Protein AF-A0A7S1H6A6-F1 (afdb_monomer_lite)

Organism: NCBI:txid33649

Radius of gyration: 20.04 Å; chains: 1; bounding box: 52×29×42 Å

Sequence (132 aa):
GKYVEGVMLVLNRKPYQIGDRISLQDVPSDAKTSGSPTWFVEDVDLFTTTVRFAGTNEVATVANSALVACRIINANRSPNAIIRIILRFGVSVTKEKIDEFYINLQQYVKEKPREFLHLIELSPIAIEIQQG

Structure (mmCIF, N/CA/C/O backbone):
data_AF-A0A7S1H6A6-F1
#
_entry.id   AF-A0A7S1H6A6-F1
#
loop_
_atom_site.group_PDB
_atom_site.id
_atom_site.type_symbol
_atom_site.label_atom_id
_atom_site.label_alt_id
_atom_site.label_comp_id
_atom_site.label_asym_id
_atom_site.label_entity_id
_atom_site.label_seq_id
_atom_site.pdbx_PDB_ins_code
_atom_site.Cartn_x
_atom_site.Cartn_y
_atom_site.Cartn_z
_atom_site.occupancy
_atom_site.B_iso_or_equiv
_atom_site.auth_seq_id
_atom_site.auth_comp_id
_atom_site.auth_asym_id
_atom_site.auth_atom_id
_atom_site.pdbx_PDB_model_num
ATOM 1 N N . GLY A 1 1 ? 18.830 13.489 -15.213 1.00 75.25 1 GLY A N 1
ATOM 2 C CA . GLY A 1 1 ? 18.074 12.957 -16.363 1.00 75.25 1 GLY A CA 1
ATOM 3 C C . GLY A 1 1 ? 17.224 11.816 -15.858 1.00 75.25 1 GLY A C 1
ATOM 4 O O . GLY A 1 1 ? 17.777 10.941 -15.201 1.00 75.25 1 GLY A O 1
ATOM 5 N N . LYS A 1 2 ? 15.910 11.828 -16.129 1.00 83.12 2 LYS A N 1
ATOM 6 C CA . LYS A 1 2 ? 14.915 10.996 -15.415 1.00 83.12 2 LYS A CA 1
ATOM 7 C C . LYS A 1 2 ? 15.216 9.491 -15.399 1.00 83.12 2 LYS A C 1
ATOM 9 O O . LYS A 1 2 ? 14.846 8.805 -14.455 1.00 83.12 2 LYS A O 1
ATOM 14 N N . TYR A 1 3 ? 15.916 8.983 -16.413 1.00 87.19 3 TYR A N 1
ATOM 15 C CA . TYR A 1 3 ? 16.390 7.598 -16.448 1.00 87.19 3 TYR A CA 1
ATOM 16 C C . TYR A 1 3 ? 17.365 7.271 -15.304 1.00 87.19 3 TYR A C 1
ATOM 18 O O . TYR A 1 3 ? 17.098 6.379 -14.505 1.00 87.19 3 TYR A O 1
ATOM 26 N N . VAL A 1 4 ? 18.462 8.028 -15.183 1.00 90.56 4 VAL A N 1
ATOM 27 C CA . VAL A 1 4 ? 19.484 7.814 -14.141 1.00 90.56 4 VAL A CA 1
ATOM 28 C C . VAL A 1 4 ? 18.883 7.995 -12.748 1.00 90.56 4 VAL A C 1
ATOM 30 O O . VAL A 1 4 ? 19.198 7.244 -11.832 1.00 90.56 4 VAL A O 1
ATOM 33 N N . GLU A 1 5 ? 17.978 8.962 -12.594 1.00 91.12 5 GLU A N 1
ATOM 34 C CA . GLU A 1 5 ? 17.248 9.180 -11.342 1.00 91.12 5 GLU A CA 1
ATOM 35 C C . GLU A 1 5 ? 16.364 7.983 -10.976 1.00 91.12 5 GLU A C 1
ATOM 37 O O . GLU A 1 5 ? 16.362 7.579 -9.816 1.00 91.12 5 GLU A O 1
ATOM 42 N N . GLY A 1 6 ? 15.673 7.383 -11.951 1.00 90.38 6 GLY A N 1
ATOM 43 C CA . GLY A 1 6 ? 14.869 6.175 -11.753 1.00 90.38 6 GLY A CA 1
ATOM 44 C C . GLY A 1 6 ? 15.715 4.979 -11.328 1.00 90.38 6 GLY A C 1
ATOM 45 O O . GLY A 1 6 ? 15.397 4.318 -10.341 1.00 90.38 6 GLY A O 1
ATOM 46 N N . VAL A 1 7 ? 16.845 4.755 -12.004 1.00 90.44 7 VAL A N 1
ATOM 47 C CA . VAL A 1 7 ? 17.813 3.710 -11.635 1.00 90.44 7 VAL A CA 1
ATOM 48 C C . VAL A 1 7 ? 18.326 3.921 -10.208 1.00 90.44 7 VAL A C 1
ATOM 50 O O . VAL A 1 7 ? 18.309 3.000 -9.395 1.00 90.44 7 VAL A O 1
ATOM 53 N N . MET A 1 8 ? 18.749 5.142 -9.871 1.00 92.50 8 MET A N 1
ATOM 54 C CA . MET A 1 8 ? 19.261 5.461 -8.534 1.00 92.50 8 MET A CA 1
ATOM 55 C C . MET A 1 8 ? 18.172 5.360 -7.459 1.00 92.50 8 MET A C 1
ATOM 57 O O . MET A 1 8 ? 18.448 4.940 -6.336 1.00 92.50 8 MET A O 1
ATOM 61 N N . LEU A 1 9 ? 16.927 5.711 -7.777 1.00 92.00 9 LEU A N 1
ATOM 62 C CA . LEU A 1 9 ? 15.803 5.538 -6.864 1.00 92.00 9 LEU A CA 1
ATOM 63 C C . LEU A 1 9 ? 15.570 4.054 -6.562 1.00 92.00 9 LEU A C 1
ATOM 65 O O . LEU A 1 9 ? 15.535 3.669 -5.397 1.00 92.00 9 LEU A O 1
ATOM 69 N N . VAL A 1 10 ? 15.435 3.221 -7.590 1.00 92.94 10 VAL A N 1
ATOM 70 C CA . VAL A 1 10 ? 15.020 1.826 -7.412 1.00 92.94 10 VAL A CA 1
ATOM 71 C C . VAL A 1 10 ? 16.178 0.944 -6.944 1.00 92.94 10 VAL A C 1
ATOM 73 O O . VAL A 1 10 ? 16.032 0.228 -5.956 1.00 92.94 10 VAL A O 1
ATOM 76 N N . LEU A 1 11 ? 17.351 1.031 -7.577 1.00 89.94 11 LEU A N 1
ATOM 77 C CA . LEU A 1 11 ? 18.466 0.119 -7.297 1.00 89.94 11 LEU A CA 1
ATOM 78 C C . LEU A 1 11 ? 19.379 0.573 -6.156 1.00 89.94 11 LEU A C 1
ATOM 80 O O . LEU A 1 11 ? 19.965 -0.282 -5.493 1.00 89.94 11 LEU A O 1
ATOM 84 N N . ASN A 1 12 ? 19.509 1.881 -5.908 1.00 90.62 12 ASN A N 1
ATOM 85 C CA . ASN A 1 12 ? 20.349 2.394 -4.819 1.00 90.62 12 ASN A CA 1
ATOM 86 C C . ASN A 1 12 ? 19.517 2.730 -3.571 1.00 90.62 12 ASN A C 1
ATOM 88 O O . ASN A 1 12 ? 19.764 2.168 -2.507 1.00 90.62 12 ASN A O 1
ATOM 92 N N . ARG A 1 13 ? 18.485 3.582 -3.688 1.00 92.06 13 ARG A N 1
ATOM 93 C CA . ARG A 1 13 ? 17.643 3.940 -2.525 1.00 92.06 13 ARG A CA 1
ATOM 94 C C . ARG A 1 13 ? 16.714 2.808 -2.075 1.00 92.06 13 ARG A C 1
ATOM 96 O O . ARG A 1 13 ? 16.324 2.801 -0.912 1.00 92.06 13 ARG A O 1
ATOM 103 N N . LYS A 1 14 ? 16.368 1.873 -2.970 1.00 92.44 14 LYS A N 1
ATOM 104 C CA . LYS A 1 14 ? 15.585 0.653 -2.684 1.00 92.44 14 LYS A CA 1
ATOM 105 C C . LYS A 1 14 ? 14.358 0.899 -1.782 1.00 92.44 14 LYS A C 1
ATOM 107 O O . LYS A 1 14 ? 14.249 0.294 -0.705 1.00 92.44 14 LYS A O 1
ATOM 112 N N . PRO A 1 15 ? 13.416 1.773 -2.198 1.00 93.62 15 PRO A N 1
ATOM 113 C CA . PRO A 1 15 ? 12.208 2.075 -1.421 1.00 93.62 15 PRO A CA 1
ATOM 114 C C . PRO A 1 15 ? 11.302 0.845 -1.215 1.00 93.62 15 PRO A C 1
ATOM 116 O O . PRO A 1 15 ? 10.493 0.811 -0.286 1.00 93.62 15 PRO A O 1
ATOM 119 N N . TYR A 1 16 ? 11.462 -0.182 -2.049 1.00 95.50 16 TYR A N 1
ATOM 120 C CA . TYR A 1 16 ? 10.812 -1.485 -1.947 1.00 95.50 16 TYR A CA 1
ATOM 121 C C . TYR A 1 16 ? 11.733 -2.600 -2.449 1.00 95.50 16 TYR A C 1
ATOM 123 O O . TYR A 1 16 ? 12.798 -2.343 -3.016 1.00 95.50 16 TYR A O 1
ATOM 131 N N . GLN A 1 17 ? 11.308 -3.839 -2.232 1.00 95.31 17 GLN A N 1
ATOM 132 C CA . GLN A 1 17 ? 11.890 -5.065 -2.769 1.00 95.31 17 GLN A CA 1
ATOM 133 C C . GLN A 1 17 ? 10.811 -5.947 -3.402 1.00 95.31 17 GLN A C 1
ATOM 135 O O . GLN A 1 17 ? 9.619 -5.735 -3.184 1.00 95.31 17 GLN A O 1
ATOM 140 N N . ILE A 1 18 ? 11.241 -6.952 -4.167 1.00 96.19 18 ILE A N 1
ATOM 141 C CA . ILE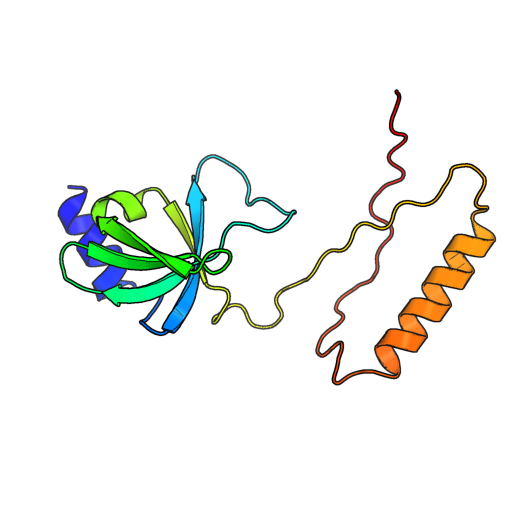 A 1 18 ? 10.358 -8.016 -4.654 1.00 96.19 18 ILE A CA 1
ATOM 142 C C . ILE A 1 18 ? 9.614 -8.634 -3.462 1.00 96.19 18 ILE A C 1
ATOM 144 O O . ILE A 1 18 ? 10.217 -8.937 -2.433 1.00 96.19 18 ILE A O 1
ATOM 148 N N . GLY A 1 19 ? 8.299 -8.787 -3.607 1.00 94.50 19 GLY A N 1
ATOM 149 C CA . GLY A 1 19 ? 7.385 -9.256 -2.568 1.00 94.50 19 GLY A CA 1
ATOM 150 C C . GLY A 1 19 ? 6.755 -8.148 -1.721 1.00 94.50 19 GLY A C 1
ATOM 151 O O . GLY A 1 19 ? 5.739 -8.399 -1.073 1.00 94.50 19 GLY A O 1
ATOM 152 N N . ASP A 1 20 ? 7.283 -6.919 -1.742 1.00 95.12 20 ASP A N 1
ATOM 153 C CA . ASP A 1 20 ? 6.679 -5.820 -0.988 1.00 95.12 20 ASP A CA 1
ATOM 154 C C . ASP A 1 20 ? 5.328 -5.408 -1.586 1.00 95.12 20 ASP A C 1
ATOM 156 O O . ASP A 1 20 ? 5.139 -5.335 -2.804 1.00 95.12 20 ASP A O 1
ATOM 160 N N . ARG A 1 21 ? 4.390 -5.059 -0.699 1.00 92.62 21 ARG A N 1
ATOM 161 C CA . ARG A 1 21 ? 3.130 -4.410 -1.064 1.00 92.62 21 ARG A CA 1
ATOM 162 C C . ARG A 1 21 ? 3.296 -2.895 -0.988 1.00 92.62 21 ARG A C 1
ATOM 164 O O . ARG A 1 21 ? 3.517 -2.345 0.093 1.00 92.62 21 ARG A O 1
ATOM 171 N N . ILE A 1 22 ? 3.153 -2.219 -2.121 1.00 93.31 22 ILE A N 1
ATOM 172 C CA . ILE A 1 22 ? 3.364 -0.776 -2.258 1.00 93.31 22 ILE A CA 1
ATOM 173 C C . ILE A 1 22 ? 2.124 -0.058 -2.782 1.00 93.31 22 ILE A C 1
ATOM 175 O O . ILE A 1 22 ? 1.271 -0.648 -3.434 1.00 93.31 22 ILE A O 1
ATOM 179 N N . SER A 1 23 ? 2.027 1.240 -2.528 1.00 91.31 23 SER A N 1
ATOM 180 C CA . SER A 1 23 ? 1.098 2.141 -3.206 1.00 91.31 23 SER A CA 1
ATOM 181 C C . SER A 1 23 ? 1.882 3.269 -3.868 1.00 91.31 23 SER A C 1
ATOM 183 O O . SER A 1 23 ? 2.830 3.798 -3.285 1.00 91.31 23 SER A O 1
ATOM 185 N N . LEU A 1 24 ? 1.494 3.607 -5.095 1.00 89.75 24 LEU A N 1
ATOM 186 C CA . LEU A 1 24 ? 2.090 4.675 -5.889 1.00 89.75 24 LEU A CA 1
ATOM 187 C C . LEU A 1 24 ? 1.086 5.824 -5.955 1.00 89.75 24 LEU A C 1
ATOM 189 O O . LEU A 1 24 ? -0.065 5.610 -6.335 1.00 89.75 24 LEU A O 1
ATOM 193 N N . GLN A 1 25 ? 1.506 7.021 -5.556 1.00 86.38 25 GLN A N 1
ATOM 194 C CA . GLN A 1 25 ? 0.657 8.213 -5.560 1.00 86.38 25 GLN A CA 1
ATOM 195 C C . GLN A 1 25 ? 1.396 9.396 -6.171 1.00 86.38 25 GLN A C 1
ATOM 197 O O . GLN A 1 25 ? 2.618 9.489 -6.068 1.00 86.38 25 GLN A O 1
ATOM 202 N N . ASP A 1 26 ? 0.659 10.325 -6.764 1.00 81.50 26 ASP A N 1
ATOM 203 C CA . ASP A 1 26 ? 1.238 11.569 -7.254 1.00 81.50 26 ASP A CA 1
ATOM 204 C C . ASP A 1 26 ? 1.643 12.469 -6.078 1.00 81.50 26 ASP A C 1
ATOM 206 O O . ASP A 1 26 ? 0.891 12.672 -5.125 1.00 81.50 26 ASP A O 1
ATOM 210 N N . VAL A 1 27 ? 2.862 13.014 -6.140 1.00 74.75 27 VAL A N 1
ATOM 211 C CA . VAL A 1 27 ? 3.440 13.873 -5.092 1.00 74.75 27 VAL A CA 1
ATOM 212 C C . VAL A 1 27 ? 2.656 15.166 -4.796 1.00 74.75 27 VAL A C 1
ATOM 214 O O . VAL A 1 27 ? 2.603 15.506 -3.611 1.00 74.75 27 VAL A O 1
ATOM 217 N N . PRO A 1 28 ? 2.072 15.902 -5.772 1.00 70.06 28 PRO A N 1
ATOM 218 C CA . PRO A 1 28 ? 1.439 17.197 -5.496 1.00 70.06 28 PRO A CA 1
ATOM 219 C C . PRO A 1 28 ? 0.122 17.110 -4.715 1.00 70.06 28 PRO A C 1
ATOM 221 O O . PRO A 1 28 ? -0.370 18.140 -4.266 1.00 70.06 28 PRO A O 1
ATOM 224 N N . SER A 1 29 ? -0.450 15.917 -4.538 1.00 66.12 29 SER A N 1
ATOM 225 C CA . SER A 1 29 ? -1.623 15.708 -3.687 1.00 66.12 29 SER A CA 1
ATOM 226 C C . SER A 1 29 ? -1.238 15.077 -2.351 1.00 66.12 29 SER A C 1
ATOM 228 O O . SER A 1 29 ? -0.324 14.250 -2.272 1.00 66.12 29 SER A O 1
ATOM 230 N N . ASP A 1 30 ? -1.967 15.428 -1.294 1.00 67.81 30 ASP A N 1
ATOM 231 C CA . ASP A 1 30 ? -1.891 14.696 -0.033 1.00 67.81 30 ASP A CA 1
ATOM 232 C C . ASP A 1 30 ? -2.246 13.223 -0.229 1.00 67.81 30 ASP A C 1
ATOM 234 O O . ASP A 1 30 ? -2.991 12.850 -1.141 1.00 67.81 30 ASP A O 1
ATOM 238 N N . ALA A 1 31 ? -1.686 12.368 0.632 1.00 63.31 31 ALA A N 1
ATOM 239 C CA . ALA A 1 31 ? -1.939 10.945 0.513 1.00 63.31 31 ALA A CA 1
ATOM 240 C C . ALA A 1 31 ? -3.420 10.663 0.775 1.00 63.31 31 ALA A C 1
ATOM 242 O O . ALA A 1 31 ? -3.966 11.104 1.789 1.00 63.31 31 ALA A O 1
ATOM 243 N N . LYS A 1 32 ? -4.071 9.907 -0.116 1.00 63.66 32 LYS A N 1
ATOM 244 C CA . LYS A 1 32 ? -5.488 9.568 0.065 1.00 63.66 32 LYS A CA 1
ATOM 245 C C . LYS A 1 32 ? -5.668 8.757 1.349 1.00 63.66 32 LYS A C 1
ATOM 247 O O . LYS A 1 32 ? -5.098 7.676 1.496 1.00 63.66 32 LYS A O 1
ATOM 252 N N . THR A 1 33 ? -6.501 9.265 2.253 1.00 60.81 33 THR A N 1
ATOM 253 C CA . THR A 1 33 ? -6.807 8.641 3.551 1.00 60.81 33 THR A CA 1
ATOM 254 C C . THR A 1 33 ? -7.828 7.507 3.447 1.00 60.81 33 THR A C 1
ATOM 256 O O . THR A 1 33 ? -7.910 6.681 4.350 1.00 60.81 33 THR A O 1
ATOM 259 N N . SER A 1 34 ? -8.566 7.409 2.335 1.00 58.44 34 SER A N 1
ATOM 260 C CA . SER A 1 34 ? -9.593 6.384 2.085 1.00 58.44 34 SER A CA 1
ATOM 261 C C . SER A 1 34 ? -9.036 5.039 1.595 1.00 58.44 34 SER A C 1
ATOM 263 O O . SER A 1 34 ? -9.770 4.234 1.026 1.00 58.44 34 SER A O 1
ATOM 265 N N . GLY A 1 35 ? -7.731 4.810 1.759 1.00 60.22 35 GLY A N 1
ATOM 266 C CA . GLY A 1 35 ? -7.025 3.701 1.128 1.00 60.22 35 GLY A CA 1
ATOM 267 C C . GLY A 1 35 ? -6.633 4.035 -0.309 1.00 60.22 35 GLY A C 1
ATOM 268 O O . GLY A 1 35 ? -7.329 4.750 -1.030 1.00 60.22 35 GLY A O 1
ATOM 269 N N . SER A 1 36 ? -5.467 3.548 -0.717 1.00 70.75 36 SER A N 1
ATOM 270 C CA . SER A 1 36 ? -4.959 3.728 -2.076 1.00 70.75 36 SER A CA 1
ATOM 271 C C . SER A 1 36 ? -4.811 2.378 -2.765 1.00 70.75 36 SER A C 1
ATOM 273 O O . SER A 1 36 ? -4.536 1.385 -2.083 1.00 70.75 36 SER A O 1
ATOM 275 N N . PRO A 1 37 ? -4.969 2.319 -4.101 1.00 83.31 37 PRO A N 1
ATOM 276 C CA . PRO A 1 37 ? -4.619 1.139 -4.877 1.00 83.31 37 PRO A CA 1
ATOM 277 C C . PRO A 1 37 ? -3.226 0.643 -4.472 1.00 83.31 37 PRO A C 1
ATOM 279 O O . PRO A 1 37 ? -2.279 1.433 -4.362 1.00 83.31 37 PRO A O 1
ATOM 282 N N . THR A 1 38 ? -3.126 -0.655 -4.189 1.00 90.94 38 THR A N 1
ATOM 283 C CA . THR A 1 38 ? -1.872 -1.294 -3.782 1.00 90.94 38 THR A CA 1
ATOM 284 C C . THR A 1 38 ? -1.449 -2.331 -4.800 1.00 90.94 38 THR A C 1
ATOM 286 O O . THR A 1 38 ? -2.278 -2.958 -5.457 1.00 90.94 38 THR A O 1
ATOM 289 N N . TRP A 1 39 ? -0.144 -2.512 -4.886 1.00 94.56 39 TRP A N 1
ATOM 290 C CA . TRP A 1 39 ? 0.537 -3.321 -5.868 1.00 94.56 39 TRP A CA 1
ATOM 291 C C . TRP A 1 39 ? 1.543 -4.224 -5.163 1.00 94.56 39 TRP A C 1
ATOM 293 O O . TRP A 1 39 ? 2.209 -3.777 -4.231 1.00 94.56 39 TRP A O 1
ATOM 303 N N . PHE A 1 40 ? 1.662 -5.474 -5.589 1.00 96.62 40 PHE A N 1
ATOM 304 C CA . PHE A 1 40 ? 2.750 -6.354 -5.175 1.00 96.62 40 PHE A CA 1
ATOM 305 C C . PHE A 1 40 ? 3.899 -6.218 -6.163 1.00 96.62 40 PHE A C 1
ATOM 307 O O . PHE A 1 40 ? 3.678 -6.333 -7.365 1.00 96.62 40 PHE A O 1
ATOM 314 N N . VAL A 1 41 ? 5.111 -5.971 -5.675 1.00 97.31 41 VAL A N 1
ATOM 315 C CA . VAL A 1 41 ? 6.303 -5.935 -6.529 1.00 97.31 41 VAL A CA 1
ATOM 316 C C . VAL A 1 41 ? 6.673 -7.366 -6.906 1.00 97.31 41 VAL A C 1
ATOM 318 O O . VAL A 1 41 ? 6.983 -8.172 -6.030 1.00 97.31 41 VAL A O 1
ATOM 321 N N . GLU A 1 42 ? 6.628 -7.687 -8.195 1.00 97.50 42 GLU A N 1
ATOM 322 C CA . GLU A 1 42 ? 6.958 -9.022 -8.705 1.00 97.50 42 GLU A CA 1
ATOM 323 C C . GLU A 1 42 ? 8.405 -9.123 -9.166 1.00 97.50 42 GLU A C 1
ATOM 325 O O . GLU A 1 42 ? 9.071 -10.113 -8.877 1.00 97.50 42 GLU A O 1
ATOM 330 N N . ASP A 1 43 ? 8.883 -8.101 -9.873 1.00 97.38 43 ASP A N 1
ATOM 331 C CA . ASP A 1 43 ? 10.226 -8.084 -10.440 1.00 97.38 43 ASP A CA 1
ATOM 332 C C . ASP A 1 43 ? 10.753 -6.654 -10.564 1.00 97.38 43 ASP A C 1
ATOM 334 O O . ASP A 1 43 ? 9.983 -5.696 -10.686 1.00 97.38 43 ASP A O 1
ATOM 338 N N . VAL A 1 44 ? 12.075 -6.515 -10.513 1.00 96.00 44 VAL A N 1
ATOM 339 C CA . VAL A 1 44 ? 12.778 -5.237 -10.602 1.00 96.00 44 VAL A CA 1
ATOM 340 C C . VAL A 1 44 ? 14.006 -5.409 -11.482 1.00 96.00 44 VAL A C 1
ATOM 342 O O . VAL A 1 44 ? 14.962 -6.088 -11.104 1.00 96.00 44 VAL A O 1
ATOM 345 N N . ASP A 1 45 ? 14.016 -4.709 -12.610 1.00 93.00 45 ASP A N 1
ATOM 346 C CA . ASP A 1 45 ? 15.164 -4.625 -13.502 1.00 93.00 45 ASP A CA 1
ATOM 347 C C . ASP A 1 45 ? 15.744 -3.191 -13.528 1.00 93.00 45 ASP A C 1
ATOM 349 O O . ASP A 1 45 ? 15.340 -2.300 -12.771 1.00 93.00 45 ASP A O 1
ATOM 353 N N . LEU A 1 46 ? 16.757 -2.959 -14.368 1.00 91.12 46 LEU A N 1
ATOM 354 C CA . LEU A 1 46 ? 17.415 -1.652 -14.481 1.00 91.12 46 LEU A CA 1
ATOM 355 C C . LEU A 1 46 ? 16.463 -0.548 -14.985 1.00 91.12 46 LEU A C 1
AT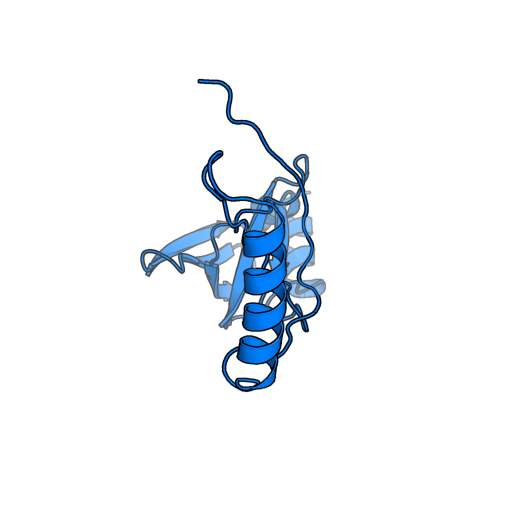OM 357 O O . LEU A 1 46 ? 16.537 0.600 -14.546 1.00 91.12 46 LEU A O 1
ATOM 361 N N . PHE A 1 47 ? 15.555 -0.887 -15.890 1.00 91.38 47 PHE A N 1
ATOM 362 C CA . PHE A 1 47 ? 14.682 0.018 -16.629 1.00 91.38 47 PHE A CA 1
ATOM 363 C C . PHE A 1 47 ? 13.250 0.055 -16.094 1.00 91.38 47 PHE A C 1
ATOM 365 O O . PHE A 1 47 ? 12.603 1.104 -16.166 1.00 91.38 47 PHE A O 1
ATOM 372 N N . THR A 1 48 ? 12.749 -1.061 -15.577 1.00 95.88 48 THR A N 1
ATOM 373 C CA . THR A 1 48 ? 11.351 -1.272 -15.234 1.00 95.88 48 THR A CA 1
ATOM 374 C C . THR A 1 48 ? 11.173 -2.011 -13.915 1.00 95.88 48 THR A C 1
ATOM 376 O O . THR A 1 48 ? 12.066 -2.684 -13.403 1.00 95.88 48 THR A O 1
ATOM 379 N N . THR A 1 49 ? 9.981 -1.848 -13.357 1.00 96.62 49 THR A N 1
ATOM 380 C CA . THR A 1 49 ? 9.483 -2.608 -12.219 1.00 96.62 49 THR A CA 1
ATOM 381 C C . THR A 1 49 ? 8.163 -3.245 -12.634 1.00 96.62 49 THR A C 1
ATOM 383 O O . THR A 1 49 ? 7.253 -2.547 -13.098 1.00 96.62 49 THR A O 1
ATOM 386 N N . THR A 1 50 ? 8.055 -4.560 -12.464 1.00 97.69 50 THR A N 1
ATOM 387 C CA . THR A 1 50 ? 6.822 -5.312 -12.710 1.00 97.69 50 THR A CA 1
ATOM 388 C C . THR A 1 50 ? 6.039 -5.431 -11.413 1.00 97.69 50 THR A C 1
ATOM 390 O O . THR A 1 50 ? 6.575 -5.801 -10.365 1.00 97.69 50 THR A O 1
ATOM 393 N N . VAL A 1 51 ? 4.756 -5.097 -11.481 1.00 96.94 51 VAL A N 1
ATOM 394 C CA . VAL A 1 51 ? 3.850 -5.053 -10.340 1.00 96.94 51 VAL A CA 1
ATOM 395 C C . VAL A 1 51 ? 2.539 -5.773 -10.630 1.00 96.94 51 VAL A C 1
ATOM 397 O O . VAL A 1 51 ? 2.013 -5.699 -11.737 1.00 96.94 51 VAL A O 1
ATOM 400 N N . ARG A 1 52 ? 1.962 -6.403 -9.605 1.00 97.06 52 ARG A N 1
ATOM 401 C CA . ARG A 1 52 ? 0.615 -6.985 -9.635 1.00 97.06 52 ARG A CA 1
ATOM 402 C C . ARG A 1 52 ? -0.368 -6.114 -8.890 1.00 97.06 52 ARG A C 1
ATOM 404 O O . ARG A 1 52 ? -0.135 -5.812 -7.720 1.00 97.06 52 ARG A O 1
ATOM 411 N N . PHE A 1 53 ? -1.493 -5.767 -9.493 1.00 94.56 53 PHE A N 1
ATOM 412 C CA . PHE A 1 53 ? -2.540 -5.054 -8.788 1.00 94.56 53 PHE A CA 1
ATOM 413 C C . PHE A 1 53 ? -3.191 -5.965 -7.742 1.00 94.56 53 PHE A C 1
ATOM 415 O O . PHE A 1 53 ? -3.710 -7.031 -8.068 1.00 94.56 53 PHE A O 1
ATOM 422 N N . ALA A 1 54 ? -3.189 -5.550 -6.473 1.00 90.81 54 ALA A N 1
ATOM 423 C CA . ALA A 1 54 ? -3.651 -6.394 -5.370 1.00 90.81 54 ALA A CA 1
ATOM 424 C C . ALA A 1 54 ? -5.166 -6.672 -5.394 1.00 90.81 54 ALA A C 1
ATOM 426 O O . ALA A 1 54 ? -5.616 -7.611 -4.744 1.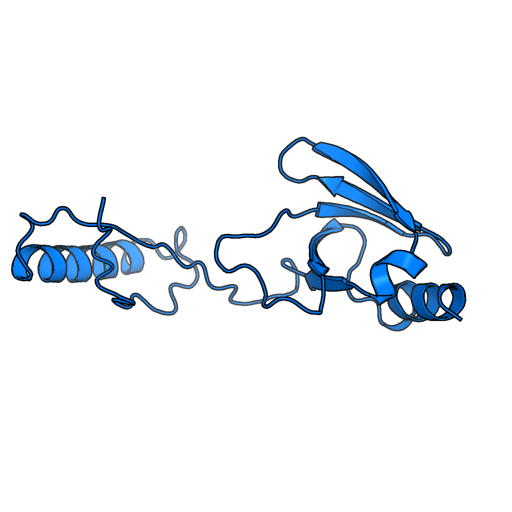00 90.81 54 ALA A O 1
ATOM 427 N N . GLY A 1 55 ? -5.950 -5.839 -6.089 1.00 88.06 55 GLY A N 1
ATOM 428 C CA . GLY A 1 55 ? -7.406 -5.980 -6.165 1.00 88.06 55 GLY A CA 1
ATOM 429 C C . GLY A 1 55 ? -7.885 -6.950 -7.249 1.00 88.06 55 GLY A C 1
ATOM 430 O O . GLY A 1 55 ? -8.812 -7.715 -7.006 1.00 88.06 55 GLY A O 1
ATOM 431 N N . THR A 1 56 ? -7.267 -6.920 -8.432 1.00 93.00 56 THR A N 1
ATOM 432 C CA . THR A 1 56 ? -7.729 -7.662 -9.626 1.00 93.00 56 THR A CA 1
ATOM 433 C C . THR A 1 56 ? -6.736 -8.714 -10.117 1.00 93.00 56 THR A C 1
ATOM 435 O O . THR A 1 56 ? -7.064 -9.481 -11.016 1.00 93.00 56 THR A O 1
ATOM 438 N N . ASN A 1 57 ? -5.534 -8.773 -9.537 1.00 92.06 57 ASN A N 1
ATOM 439 C CA . ASN A 1 57 ? -4.403 -9.571 -10.014 1.00 92.06 57 ASN A CA 1
ATOM 440 C C . ASN A 1 57 ? -3.878 -9.201 -11.416 1.00 92.06 57 ASN A C 1
ATOM 442 O O . ASN A 1 57 ? -3.128 -9.975 -12.005 1.00 92.06 57 ASN A O 1
ATOM 446 N N . GLU A 1 58 ? -4.208 -8.021 -11.944 1.00 95.38 58 GLU A N 1
ATOM 447 C CA . GLU A 1 58 ? -3.631 -7.529 -13.203 1.00 95.38 58 GLU A CA 1
ATOM 448 C C . GLU A 1 58 ? -2.132 -7.246 -13.056 1.00 95.38 58 GLU A C 1
ATOM 450 O O . GLU A 1 58 ? -1.702 -6.648 -12.072 1.00 95.38 58 GLU A O 1
ATOM 455 N N . VAL A 1 59 ? -1.330 -7.643 -14.044 1.00 96.75 59 VAL A N 1
ATOM 456 C CA . VAL A 1 59 ? 0.116 -7.383 -14.064 1.00 96.75 59 VAL A CA 1
ATOM 457 C C . VAL A 1 59 ? 0.397 -6.157 -14.923 1.00 96.75 59 VAL A C 1
ATOM 459 O O . VAL A 1 59 ? -0.088 -6.052 -16.048 1.00 96.75 59 VAL A O 1
ATOM 462 N N . ALA A 1 60 ? 1.195 -5.234 -14.398 1.00 95.19 60 ALA A N 1
ATOM 463 C CA . ALA A 1 60 ? 1.639 -4.040 -15.095 1.00 95.19 60 ALA A CA 1
ATOM 464 C C . ALA A 1 60 ? 3.157 -3.880 -14.981 1.00 95.19 60 ALA A C 1
ATOM 466 O O . ALA A 1 60 ? 3.759 -4.188 -13.954 1.00 95.19 60 ALA A O 1
ATOM 467 N N . THR A 1 61 ? 3.768 -3.336 -16.029 1.00 96.12 61 THR A N 1
ATOM 468 C CA . THR A 1 61 ? 5.193 -2.996 -16.055 1.00 96.12 61 THR A CA 1
ATOM 469 C C . THR A 1 61 ? 5.331 -1.486 -16.145 1.00 96.12 61 THR A C 1
ATOM 471 O O . THR A 1 61 ? 4.770 -0.851 -17.039 1.00 96.12 61 THR A O 1
ATOM 474 N N . VAL A 1 62 ? 6.070 -0.900 -15.208 1.00 94.19 62 VAL A N 1
ATOM 475 C CA . VAL A 1 62 ? 6.233 0.551 -15.094 1.00 94.19 62 VAL A CA 1
ATOM 476 C C . VAL A 1 62 ? 7.700 0.908 -15.266 1.00 94.19 62 VAL A C 1
ATOM 478 O O . VAL A 1 62 ? 8.572 0.288 -14.663 1.00 94.19 62 VAL A O 1
ATOM 481 N N . ALA A 1 63 ? 7.990 1.931 -16.069 1.00 94.81 63 ALA A N 1
ATOM 482 C CA . ALA A 1 63 ? 9.349 2.442 -16.200 1.00 94.81 63 ALA A CA 1
ATOM 483 C C . ALA A 1 63 ? 9.832 3.054 -14.873 1.00 94.81 63 ALA A C 1
ATOM 485 O O . ALA A 1 63 ? 9.152 3.900 -14.288 1.00 94.81 63 ALA A O 1
ATOM 486 N N . ASN A 1 64 ? 11.047 2.717 -14.437 1.00 94.75 64 ASN A N 1
ATOM 487 C CA . ASN A 1 64 ? 11.639 3.235 -13.197 1.00 94.75 64 ASN A CA 1
ATOM 488 C C . ASN A 1 64 ? 11.747 4.771 -13.205 1.00 94.75 64 ASN A C 1
ATOM 490 O O . ASN A 1 64 ? 11.641 5.420 -12.167 1.00 94.75 64 ASN A O 1
ATOM 494 N N . SER A 1 65 ? 11.906 5.374 -14.387 1.00 93.62 65 SER A N 1
ATOM 495 C CA . SER A 1 65 ? 11.912 6.829 -14.573 1.00 93.62 65 SER A CA 1
ATOM 496 C C . SER A 1 65 ? 10.560 7.491 -14.280 1.00 93.62 65 SER A C 1
ATOM 498 O O . SER A 1 65 ? 10.535 8.648 -13.862 1.00 93.62 65 SER A O 1
ATOM 500 N N . ALA A 1 66 ? 9.446 6.777 -14.470 1.00 90.81 66 ALA A N 1
ATOM 501 C CA . ALA A 1 66 ? 8.108 7.274 -14.154 1.00 90.81 66 ALA A CA 1
ATOM 502 C C . ALA A 1 66 ? 7.876 7.331 -12.637 1.00 90.81 66 ALA A C 1
ATOM 504 O O . ALA A 1 66 ? 7.208 8.238 -12.148 1.00 90.81 66 ALA A O 1
ATOM 505 N N . LEU A 1 67 ? 8.507 6.426 -11.882 1.00 91.31 67 LEU A N 1
ATOM 506 C CA . LEU A 1 67 ? 8.383 6.352 -10.424 1.00 91.31 67 LEU A CA 1
ATOM 507 C C . LEU A 1 67 ? 9.092 7.495 -9.687 1.00 91.31 67 LEU A C 1
ATOM 509 O O . LEU A 1 67 ? 8.802 7.735 -8.519 1.00 91.31 67 LEU A O 1
ATOM 513 N N . VAL A 1 68 ? 9.993 8.224 -10.355 1.00 90.12 68 VAL A N 1
ATOM 514 C CA . VAL A 1 68 ? 10.729 9.359 -9.766 1.00 90.12 68 VAL A CA 1
ATOM 515 C C . VAL A 1 68 ? 9.787 10.462 -9.281 1.00 90.12 68 VAL A C 1
ATOM 517 O O . VAL A 1 68 ? 10.071 11.118 -8.283 1.00 90.12 68 VAL A O 1
ATOM 520 N N . ALA A 1 69 ? 8.665 10.658 -9.975 1.00 86.50 69 ALA A N 1
ATOM 521 C CA . ALA A 1 69 ? 7.662 11.660 -9.626 1.00 86.50 69 ALA A CA 1
ATOM 522 C C . ALA A 1 69 ? 6.585 11.134 -8.661 1.00 86.50 69 ALA A C 1
ATOM 524 O O . ALA A 1 69 ? 5.685 11.887 -8.291 1.00 86.50 69 ALA A O 1
ATOM 525 N N . CYS A 1 70 ? 6.661 9.863 -8.259 1.00 88.31 70 CYS A N 1
ATOM 526 C CA . CYS A 1 70 ? 5.671 9.232 -7.401 1.00 88.31 70 CYS A CA 1
ATOM 527 C C . CYS A 1 70 ? 6.122 9.227 -5.938 1.00 88.31 70 CYS A C 1
ATOM 529 O O . CYS A 1 70 ? 7.277 8.965 -5.601 1.00 88.31 70 CYS A O 1
ATOM 531 N N . ARG A 1 71 ? 5.161 9.419 -5.039 1.00 89.00 71 ARG A N 1
ATOM 532 C CA . ARG A 1 71 ? 5.272 9.017 -3.643 1.00 89.00 71 ARG A CA 1
ATOM 533 C C . ARG A 1 71 ? 5.064 7.508 -3.572 1.00 89.00 71 ARG A C 1
ATOM 535 O O . ARG A 1 71 ? 4.001 7.003 -3.928 1.00 89.00 71 ARG A O 1
ATOM 542 N N . ILE A 1 72 ? 6.086 6.802 -3.105 1.00 91.31 72 ILE A N 1
ATOM 543 C CA . ILE A 1 72 ? 6.079 5.348 -2.950 1.00 91.31 72 ILE A CA 1
ATOM 544 C C . ILE A 1 72 ? 5.829 5.037 -1.476 1.00 91.31 72 ILE A C 1
ATOM 546 O O . ILE A 1 72 ? 6.678 5.312 -0.629 1.00 91.31 72 ILE A O 1
ATOM 550 N N . ILE A 1 73 ? 4.665 4.473 -1.164 1.00 89.56 73 ILE A N 1
ATOM 551 C CA . ILE A 1 73 ? 4.300 4.066 0.196 1.00 89.56 73 ILE A CA 1
ATOM 552 C C . ILE A 1 73 ? 4.464 2.557 0.297 1.00 89.56 73 ILE A C 1
ATOM 554 O O . ILE A 1 73 ? 3.749 1.812 -0.369 1.00 89.56 73 ILE A O 1
ATOM 558 N N . ASN A 1 74 ? 5.394 2.102 1.131 1.00 91.38 74 ASN A N 1
ATOM 559 C CA . ASN A 1 74 ? 5.648 0.682 1.338 1.00 91.38 74 ASN A CA 1
ATOM 560 C C . ASN A 1 74 ? 4.891 0.186 2.574 1.00 91.38 74 ASN A C 1
ATOM 562 O O . ASN A 1 74 ? 5.288 0.455 3.710 1.00 91.38 74 ASN A O 1
ATOM 566 N N . ALA A 1 75 ? 3.795 -0.539 2.348 1.00 85.00 75 ALA A N 1
ATOM 567 C CA . ALA A 1 75 ? 2.953 -1.054 3.423 1.00 85.00 75 ALA A CA 1
ATOM 568 C C . ALA A 1 75 ? 3.663 -2.154 4.225 1.00 85.00 75 ALA A C 1
ATOM 570 O O . ALA A 1 75 ? 3.451 -2.259 5.428 1.00 85.00 75 ALA A O 1
ATOM 571 N N . ASN A 1 76 ? 4.546 -2.928 3.585 1.00 86.62 76 ASN A N 1
ATOM 572 C CA . ASN A 1 76 ? 5.299 -3.995 4.245 1.00 86.62 76 ASN A CA 1
ATOM 573 C C . ASN A 1 76 ? 6.328 -3.443 5.251 1.00 86.62 76 ASN A C 1
ATOM 575 O O . ASN A 1 76 ? 6.612 -4.060 6.272 1.00 86.62 76 ASN A O 1
ATOM 579 N N . ARG A 1 77 ? 6.854 -2.241 4.986 1.00 87.12 77 ARG A N 1
ATOM 580 C CA . ARG A 1 77 ? 7.846 -1.552 5.831 1.00 87.12 77 ARG A CA 1
ATOM 581 C C . ARG A 1 77 ? 7.257 -0.456 6.720 1.00 87.12 77 ARG A C 1
ATOM 583 O O . ARG A 1 77 ? 8.009 0.358 7.248 1.00 87.12 77 ARG A O 1
ATOM 590 N N . SER A 1 78 ? 5.936 -0.415 6.876 1.00 81.19 78 SER A N 1
ATOM 591 C CA . SER A 1 78 ? 5.238 0.549 7.734 1.00 81.19 78 SER A CA 1
ATOM 592 C C . SER A 1 78 ? 4.758 -0.140 9.018 1.00 81.19 78 SER A C 1
ATOM 594 O O . SER A 1 78 ? 3.574 -0.475 9.118 1.00 81.19 78 SER A O 1
ATOM 596 N N . PRO A 1 79 ? 5.649 -0.408 9.998 1.00 72.38 79 PRO A N 1
ATOM 597 C CA . PRO A 1 79 ? 5.231 -0.984 11.270 1.00 72.38 79 PRO A CA 1
ATOM 598 C C . PRO A 1 79 ? 4.237 -0.037 11.951 1.00 72.38 79 PRO A C 1
ATOM 600 O O . PRO A 1 79 ? 4.433 1.178 11.945 1.00 72.38 79 PRO A O 1
ATOM 603 N N . ASN A 1 80 ? 3.178 -0.594 12.543 1.00 69.81 80 ASN A N 1
ATOM 604 C CA . ASN A 1 80 ? 2.080 0.160 13.166 1.00 69.81 80 ASN A CA 1
ATOM 605 C C . ASN A 1 80 ? 1.220 0.976 12.181 1.00 69.81 80 ASN A C 1
ATOM 607 O O . ASN A 1 80 ? 0.739 2.056 12.523 1.00 69.81 80 ASN A O 1
ATOM 611 N N . ALA A 1 81 ? 1.020 0.480 10.954 1.00 67.06 81 ALA A N 1
ATOM 612 C CA . ALA A 1 81 ? 0.090 1.091 10.008 1.00 67.06 81 ALA A CA 1
ATOM 613 C C . ALA A 1 81 ? -1.295 1.323 10.650 1.00 67.06 81 ALA A C 1
ATOM 615 O O . ALA A 1 81 ? -1.898 0.408 11.212 1.00 67.06 81 ALA A O 1
ATOM 616 N N . ILE A 1 82 ? -1.797 2.558 10.559 1.00 70.38 82 ILE A N 1
ATOM 617 C CA . ILE A 1 82 ? -3.071 2.968 11.159 1.00 70.38 82 ILE A CA 1
ATOM 618 C C . ILE A 1 82 ? -4.205 2.685 10.174 1.00 70.38 82 ILE A C 1
ATOM 620 O O . ILE A 1 82 ? -4.202 3.188 9.050 1.00 70.38 82 ILE A O 1
ATOM 624 N N . ILE A 1 83 ? -5.213 1.936 10.617 1.00 66.75 83 ILE A N 1
ATOM 625 C CA . ILE A 1 83 ? -6.488 1.810 9.906 1.00 66.75 83 ILE A CA 1
ATOM 626 C C . ILE A 1 83 ? -7.447 2.852 10.483 1.00 66.75 83 ILE A C 1
ATOM 628 O O . ILE A 1 83 ? -7.706 2.863 11.685 1.00 66.75 83 ILE A O 1
ATOM 632 N N . ARG A 1 84 ? -7.992 3.724 9.629 1.00 69.12 84 ARG A N 1
ATOM 633 C CA . ARG A 1 84 ? -9.028 4.694 10.007 1.00 69.12 84 ARG A CA 1
ATOM 634 C C . ARG A 1 84 ? -10.367 4.259 9.418 1.00 69.12 84 ARG A C 1
ATOM 636 O O . ARG A 1 84 ? -10.508 4.190 8.201 1.00 69.12 84 ARG A O 1
ATOM 643 N N . ILE A 1 85 ? -11.345 3.992 10.280 1.00 71.31 85 ILE A N 1
ATOM 644 C CA . ILE A 1 85 ? -12.718 3.645 9.891 1.00 71.31 85 ILE A CA 1
ATOM 645 C C . ILE A 1 85 ? -13.628 4.800 10.303 1.00 71.31 85 ILE A C 1
ATOM 647 O O . ILE A 1 85 ? -13.642 5.192 11.467 1.00 71.31 85 ILE A O 1
ATOM 651 N N . ILE A 1 86 ? -14.379 5.348 9.348 1.00 72.94 86 ILE A N 1
ATOM 652 C CA . ILE A 1 86 ? -15.377 6.388 9.613 1.00 72.94 86 ILE A CA 1
ATOM 653 C C . ILE A 1 86 ? -16.736 5.704 9.756 1.00 72.94 86 ILE A C 1
ATOM 655 O O . ILE A 1 86 ? -17.268 5.165 8.786 1.00 72.94 86 ILE A O 1
ATOM 659 N N . LEU A 1 87 ? -17.291 5.724 10.968 1.00 77.25 87 LEU A N 1
ATOM 660 C CA . LEU A 1 87 ? -18.625 5.205 11.262 1.00 77.25 87 LEU A CA 1
ATOM 661 C C . LEU A 1 87 ? -19.628 6.359 11.254 1.00 77.25 87 LEU A C 1
ATOM 663 O O . LEU A 1 87 ? -19.451 7.348 11.963 1.00 77.25 87 LEU A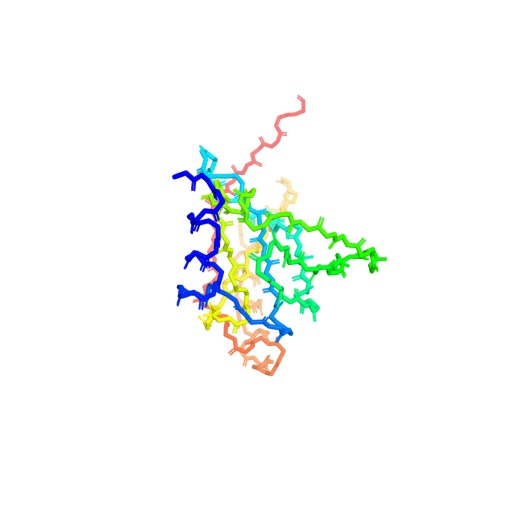 O 1
ATOM 667 N N . ARG A 1 88 ? -20.675 6.235 10.437 1.00 80.56 88 ARG A N 1
ATOM 668 C CA . ARG A 1 88 ? -21.756 7.221 10.343 1.00 80.56 88 ARG A CA 1
ATOM 669 C C . ARG A 1 88 ? -22.956 6.735 11.148 1.00 80.56 88 ARG A C 1
ATOM 671 O O . ARG A 1 88 ? -23.378 5.593 10.985 1.00 80.56 88 ARG A O 1
ATOM 678 N N . PHE A 1 89 ? -23.516 7.610 11.974 1.00 83.38 89 PHE A N 1
ATOM 679 C CA . PHE A 1 89 ? -24.729 7.344 12.746 1.00 83.38 89 PHE A CA 1
ATOM 680 C C . PHE A 1 89 ? -25.896 8.148 12.173 1.00 83.38 89 PHE A C 1
ATOM 682 O O . PHE A 1 89 ? -25.707 9.247 11.652 1.00 83.38 89 PHE A O 1
ATOM 689 N N . GLY A 1 90 ? -27.107 7.594 12.252 1.00 85.69 90 GLY A N 1
ATOM 690 C CA . GLY A 1 90 ? -28.312 8.324 11.863 1.00 85.69 90 GLY A CA 1
ATOM 691 C C . GLY A 1 90 ? -28.561 9.519 12.785 1.00 85.69 90 GLY A C 1
ATOM 692 O O . GLY A 1 90 ? -28.247 9.463 13.971 1.00 85.69 90 GLY A O 1
ATOM 693 N N . VAL A 1 91 ? -29.189 10.576 12.263 1.00 84.31 91 VAL A N 1
ATOM 694 C CA . VAL A 1 91 ? -29.504 11.805 13.026 1.00 84.31 91 VAL A CA 1
ATOM 695 C C . VAL A 1 91 ? -30.388 11.568 14.258 1.00 84.31 91 VAL A C 1
ATOM 697 O O . VAL A 1 91 ? -30.404 12.382 15.171 1.00 84.31 91 VAL A O 1
ATOM 700 N N . SER A 1 92 ? -31.114 10.450 14.301 1.00 89.25 92 SER A N 1
ATOM 701 C CA . SER A 1 92 ? -31.960 10.044 15.427 1.00 89.25 92 SER A CA 1
ATOM 702 C C . SER A 1 92 ? -31.198 9.348 16.561 1.00 89.25 92 SER A C 1
ATOM 704 O O . SER A 1 92 ? -31.800 9.002 17.577 1.00 89.25 92 SER A O 1
ATOM 706 N N . VAL A 1 93 ? -29.906 9.058 16.383 1.00 88.31 93 VAL A N 1
ATOM 707 C CA . VAL A 1 93 ? -29.086 8.400 17.404 1.00 88.31 93 VAL A CA 1
ATOM 708 C C . VAL A 1 93 ? -28.642 9.448 18.417 1.00 88.31 93 VAL A C 1
ATOM 710 O O . VAL A 1 93 ? -27.998 10.433 18.065 1.00 88.31 93 VAL A O 1
ATOM 713 N N . THR A 1 94 ? -28.995 9.237 19.683 1.00 89.81 94 THR A N 1
ATOM 714 C CA . THR A 1 94 ? -28.589 10.143 20.758 1.00 89.81 94 THR A CA 1
ATOM 715 C C . THR A 1 94 ? -27.112 9.960 21.090 1.00 89.81 94 THR A C 1
ATOM 717 O O . THR A 1 94 ? -26.532 8.895 20.854 1.00 89.81 94 THR A O 1
ATOM 720 N N . LYS A 1 95 ? -26.496 10.996 21.662 1.00 84.56 95 LYS A N 1
ATOM 721 C CA . LYS A 1 95 ? -25.078 10.968 22.031 1.00 84.56 95 LYS A CA 1
ATOM 722 C C . LYS A 1 95 ? -24.770 9.836 23.015 1.00 84.56 95 LYS A C 1
ATOM 724 O O . LYS A 1 95 ? -23.763 9.160 22.858 1.00 84.56 95 LYS A O 1
ATOM 729 N N . GLU A 1 96 ? -25.670 9.568 23.956 1.00 89.62 96 GLU A N 1
ATOM 730 C CA . GLU A 1 96 ? -25.493 8.540 24.987 1.00 89.62 96 GLU A CA 1
ATOM 731 C C . GLU A 1 96 ? -25.315 7.147 24.368 1.00 89.62 96 GLU A C 1
ATOM 733 O O . GLU A 1 96 ? -24.476 6.372 24.817 1.00 89.62 96 GLU A O 1
ATOM 738 N N . LYS A 1 97 ? -26.044 6.848 23.283 1.00 89.12 97 LYS A N 1
ATOM 739 C CA . LYS A 1 97 ? -25.895 5.584 22.546 1.00 89.12 97 LYS A CA 1
ATOM 740 C C . LYS A 1 97 ? -24.567 5.496 21.796 1.00 89.12 97 LYS A C 1
ATOM 742 O O . LYS A 1 97 ? -24.028 4.403 21.643 1.00 89.12 97 LYS A O 1
ATOM 747 N N . ILE A 1 98 ? -24.052 6.625 21.308 1.00 88.06 98 ILE A N 1
ATOM 748 C CA . ILE A 1 98 ? -22.741 6.688 20.647 1.00 88.06 98 ILE A CA 1
ATOM 749 C C . ILE A 1 98 ? -21.632 6.457 21.678 1.00 88.06 98 ILE A C 1
ATOM 751 O O . ILE A 1 98 ? -20.710 5.690 21.410 1.00 88.06 98 ILE A O 1
ATOM 755 N N . ASP A 1 99 ? -21.749 7.062 22.861 1.00 88.00 99 ASP A N 1
ATOM 756 C CA . ASP A 1 99 ? -20.793 6.887 23.956 1.00 88.00 99 ASP A CA 1
ATOM 757 C C . ASP A 1 99 ? -20.799 5.431 24.469 1.00 88.00 99 ASP A C 1
ATOM 759 O O . ASP A 1 99 ? -19.737 4.828 24.639 1.00 88.00 99 ASP A O 1
ATOM 763 N N . GLU A 1 100 ? -21.979 4.818 24.624 1.00 92.19 100 GLU A N 1
ATOM 764 C CA . GLU A 1 100 ? -22.114 3.396 24.973 1.00 92.19 100 GLU A CA 1
ATOM 765 C C . GLU A 1 100 ? -21.488 2.486 23.903 1.00 92.19 100 GLU A C 1
ATOM 767 O O . GLU A 1 100 ? -20.708 1.583 24.218 1.00 92.19 100 GLU A O 1
ATOM 772 N N . PHE A 1 101 ? -21.772 2.749 22.623 1.00 89.38 101 PHE A N 1
ATOM 773 C CA . PHE A 1 101 ? -21.152 2.029 21.513 1.00 89.38 101 PHE A CA 1
ATOM 774 C C . PHE A 1 101 ? -19.624 2.150 21.542 1.00 89.38 101 PHE A C 1
ATOM 776 O O . PHE A 1 101 ? -18.926 1.154 21.354 1.00 89.38 101 PHE A O 1
ATOM 783 N N . TYR A 1 102 ? -19.097 3.347 21.801 1.00 86.31 102 TYR A N 1
ATOM 784 C CA . TYR A 1 102 ? -17.662 3.602 21.861 1.00 86.31 102 TYR A CA 1
ATOM 785 C C . TYR A 1 102 ? -16.979 2.789 22.970 1.00 86.31 102 TYR A C 1
ATOM 787 O O . TYR A 1 102 ? -15.962 2.142 22.712 1.00 86.31 102 TYR A O 1
ATOM 795 N N . ILE A 1 103 ? -17.558 2.759 24.175 1.00 89.19 103 ILE A N 1
ATOM 796 C CA . ILE A 1 103 ? -17.045 1.966 25.305 1.00 89.19 103 ILE A CA 1
ATOM 797 C C . ILE A 1 103 ? -17.046 0.472 24.956 1.00 89.19 103 ILE A C 1
ATOM 799 O O . ILE A 1 103 ? -16.025 -0.205 25.113 1.00 89.19 103 ILE A O 1
ATOM 803 N N . ASN A 1 104 ? -18.160 -0.028 24.419 1.00 90.81 104 ASN A N 1
ATOM 804 C CA . ASN A 1 104 ? -18.299 -1.434 24.041 1.00 90.81 104 ASN A CA 1
ATOM 805 C C . ASN A 1 104 ? -17.322 -1.830 22.926 1.00 90.81 104 ASN A C 1
ATOM 807 O O . ASN A 1 104 ? -16.722 -2.902 22.978 1.00 90.81 104 ASN A O 1
ATOM 811 N N . LEU A 1 105 ? -17.106 -0.956 21.940 1.00 87.12 105 LEU A N 1
ATOM 812 C CA . LEU A 1 105 ? -16.144 -1.185 20.865 1.00 87.12 105 LEU A CA 1
ATOM 813 C C . LEU A 1 105 ? -14.707 -1.238 21.398 1.00 87.12 105 LEU A C 1
ATOM 815 O O . LEU A 1 105 ? -13.941 -2.123 21.014 1.00 87.12 105 LEU A O 1
ATOM 819 N N . GLN A 1 106 ? -14.339 -0.328 22.305 1.00 84.38 106 GLN A N 1
ATOM 820 C CA . GLN A 1 106 ? -13.026 -0.357 22.951 1.00 84.38 106 GLN A CA 1
ATOM 821 C C . GLN A 1 106 ? -12.801 -1.658 23.724 1.00 84.38 106 GLN A C 1
ATOM 823 O O . GLN A 1 106 ? -11.716 -2.237 23.647 1.00 84.38 106 GLN A O 1
ATOM 828 N N . GLN A 1 107 ? -13.809 -2.121 24.466 1.00 87.56 107 GLN A N 1
ATOM 829 C CA . GLN A 1 107 ? -13.729 -3.378 25.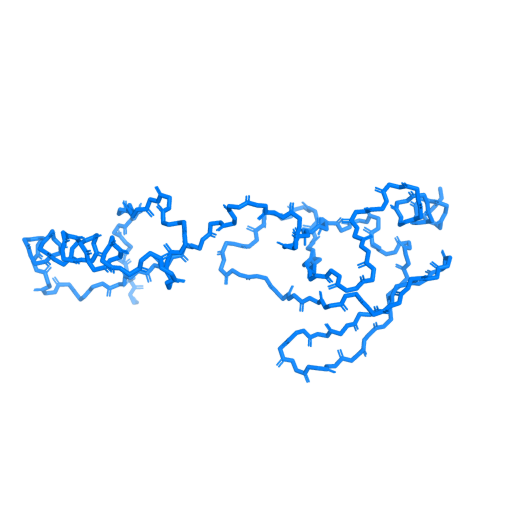203 1.00 87.56 107 GLN A CA 1
ATOM 830 C C . GLN A 1 107 ? -13.608 -4.578 24.253 1.00 87.56 107 GLN A C 1
ATOM 832 O O . GLN A 1 107 ? -12.690 -5.381 24.407 1.00 87.56 107 GLN A O 1
ATOM 837 N N . TYR A 1 108 ? -14.446 -4.640 23.218 1.00 86.06 108 TYR A N 1
ATOM 838 C CA . TYR A 1 108 ? -14.407 -5.688 22.196 1.00 86.06 108 TYR A CA 1
ATOM 839 C C . TYR A 1 108 ? -13.027 -5.816 21.538 1.00 86.06 108 TYR A C 1
ATOM 841 O O . TYR A 1 108 ? -12.503 -6.917 21.370 1.00 86.06 108 TYR A O 1
ATOM 849 N N . VAL A 1 109 ? -12.405 -4.686 21.193 1.00 83.06 109 VAL A N 1
ATOM 850 C CA . VAL A 1 109 ? -11.067 -4.677 20.592 1.00 83.06 109 VAL A CA 1
ATOM 851 C C . VAL A 1 109 ? -10.006 -5.181 21.576 1.00 83.06 109 VAL A C 1
ATOM 853 O O . VAL A 1 109 ? -9.157 -5.988 21.194 1.00 83.06 109 VAL A O 1
ATOM 856 N N . LYS A 1 110 ? -10.072 -4.768 22.849 1.00 81.62 110 LYS A N 1
ATOM 857 C CA . LYS A 1 110 ? -9.154 -5.247 23.900 1.00 81.62 110 LYS A CA 1
ATOM 858 C C . LYS A 1 110 ? -9.272 -6.753 24.143 1.00 81.62 110 LYS A C 1
ATOM 860 O O . LYS A 1 110 ? -8.263 -7.400 24.409 1.00 81.62 110 LYS A O 1
ATOM 865 N N . GLU A 1 111 ? -10.476 -7.310 24.037 1.00 87.69 111 GLU A N 1
ATOM 866 C CA . GLU A 1 111 ? -10.740 -8.745 24.201 1.00 87.69 111 GLU A CA 1
ATOM 867 C C . GLU A 1 111 ? -10.236 -9.587 23.017 1.00 87.69 111 GLU A C 1
ATOM 869 O O . GLU A 1 111 ? -10.021 -10.793 23.160 1.00 87.69 111 GLU A O 1
ATOM 874 N N . LYS A 1 112 ? -9.987 -8.964 21.855 1.00 83.00 112 LYS A N 1
ATOM 875 C CA . LYS A 1 112 ? -9.555 -9.639 20.620 1.00 83.00 112 LYS A CA 1
ATOM 876 C C . LYS A 1 112 ? -8.217 -9.117 20.077 1.00 83.00 112 LYS A C 1
ATOM 878 O O . LYS A 1 112 ? -8.125 -8.718 18.912 1.00 83.00 112 LYS A O 1
ATOM 883 N N . PRO A 1 113 ? -7.126 -9.203 20.857 1.00 71.38 113 PRO A N 1
ATOM 884 C CA . PRO A 1 113 ? -5.841 -8.609 20.492 1.00 71.38 113 PRO A CA 1
ATOM 885 C C . PRO A 1 113 ? -5.193 -9.252 19.258 1.00 71.38 113 PRO A C 1
ATOM 887 O O . PRO A 1 113 ? -4.379 -8.624 18.601 1.00 71.38 113 PRO A O 1
ATOM 890 N N . ARG A 1 114 ? -5.533 -10.499 18.905 1.00 69.56 114 ARG A N 1
ATOM 891 C CA . ARG A 1 114 ? -5.001 -11.147 17.689 1.00 69.56 114 ARG A CA 1
ATOM 892 C C . ARG A 1 114 ? -5.681 -10.670 16.406 1.00 69.56 114 ARG A C 1
ATOM 894 O O . ARG A 1 114 ? -5.056 -10.704 15.353 1.00 69.56 114 ARG A O 1
ATOM 901 N N . GLU A 1 115 ? -6.941 -10.251 16.494 1.00 71.25 115 GLU A N 1
ATOM 902 C CA . GLU A 1 115 ? -7.684 -9.682 15.363 1.00 71.25 115 GLU A CA 1
ATOM 903 C C . GLU A 1 115 ? -7.342 -8.196 15.192 1.00 71.25 115 GLU A C 1
ATOM 905 O O . GLU A 1 115 ? -7.202 -7.706 14.074 1.00 71.25 115 GLU A O 1
ATOM 910 N N . PHE A 1 116 ? -7.125 -7.495 16.307 1.00 69.62 116 PHE A N 1
ATOM 911 C CA . PHE A 1 116 ? -6.800 -6.074 16.355 1.00 69.62 116 PHE A CA 1
ATOM 912 C C . PHE A 1 116 ? -5.426 -5.872 17.005 1.00 69.62 116 PHE A C 1
ATOM 914 O O . PHE A 1 116 ? -5.315 -5.332 18.104 1.00 69.62 116 PHE A O 1
ATOM 921 N N . LEU A 1 117 ? -4.375 -6.334 16.317 1.00 57.12 117 LEU A N 1
ATOM 922 C CA . LEU A 1 117 ? -2.994 -6.393 16.827 1.00 57.12 117 LEU A CA 1
ATOM 923 C C . LEU A 1 117 ? -2.479 -5.069 17.411 1.00 57.12 117 LEU A C 1
ATOM 925 O O . LEU A 1 117 ? -1.729 -5.096 18.382 1.00 57.12 117 LEU A O 1
ATOM 929 N N . HIS A 1 118 ? -2.906 -3.923 16.866 1.00 55.84 118 HIS A N 1
ATOM 930 C CA . HIS A 1 118 ? -2.471 -2.597 17.314 1.00 55.84 118 HIS A CA 1
ATOM 931 C C . HIS A 1 118 ? -3.562 -1.534 17.106 1.00 55.84 118 HIS A C 1
ATOM 933 O O . HIS A 1 118 ? -3.442 -0.677 16.229 1.00 55.84 118 HIS A O 1
ATOM 939 N N . LEU A 1 119 ? -4.644 -1.561 17.896 1.00 55.81 119 LEU A N 1
ATOM 940 C CA . LEU A 1 119 ? -5.531 -0.393 17.959 1.00 55.81 119 LEU A CA 1
ATOM 941 C C . LEU A 1 119 ? -4.791 0.755 18.656 1.00 55.81 119 LEU A C 1
ATOM 943 O O . LEU A 1 119 ? -4.573 0.715 19.864 1.00 55.81 119 LEU A O 1
ATOM 947 N N . ILE A 1 120 ? -4.408 1.764 17.876 1.00 57.84 120 ILE A N 1
ATOM 948 C CA . ILE A 1 120 ? -3.686 2.941 18.373 1.00 57.84 120 ILE A CA 1
ATOM 949 C C . ILE A 1 120 ? -4.660 3.940 19.006 1.00 57.84 120 ILE A C 1
ATOM 951 O O . ILE A 1 120 ? -4.391 4.454 20.087 1.00 57.84 120 ILE A O 1
ATOM 955 N N . GLU A 1 121 ? -5.805 4.190 18.365 1.00 59.47 121 GLU A N 1
ATOM 956 C CA . GLU A 1 121 ? -6.788 5.164 18.840 1.00 59.47 121 GLU A CA 1
ATOM 957 C C . GLU A 1 121 ? -8.167 4.912 18.207 1.00 59.47 121 GLU A C 1
ATOM 959 O O . GLU A 1 121 ? -8.267 4.560 17.031 1.00 59.47 121 GLU A O 1
ATOM 964 N N . LEU A 1 122 ? -9.234 5.131 18.979 1.00 60.81 122 LEU A N 1
ATOM 965 C CA . LEU A 1 122 ? -10.577 5.402 18.463 1.00 60.81 122 LEU A CA 1
ATOM 966 C C . LEU A 1 122 ? -10.882 6.853 18.824 1.00 60.81 122 LEU A C 1
ATOM 968 O O . LEU A 1 122 ? -10.781 7.215 19.989 1.00 60.81 122 LEU A O 1
ATOM 972 N N . SER A 1 123 ? -11.229 7.683 17.845 1.00 56.69 123 SER A N 1
ATOM 973 C CA . SER A 1 123 ? -11.464 9.108 18.083 1.00 56.69 123 SER A CA 1
ATOM 974 C C . SER A 1 123 ? -12.647 9.602 17.250 1.00 56.69 123 SER A C 1
ATOM 976 O O . SER A 1 123 ? -12.722 9.273 16.059 1.00 56.69 123 SER A O 1
ATOM 978 N N . PRO A 1 124 ? -13.591 10.363 17.831 1.00 58.72 124 PRO A N 1
ATOM 979 C CA . PRO A 1 124 ? -14.635 11.031 17.068 1.00 58.72 124 PRO A CA 1
ATOM 980 C C . PRO A 1 124 ? -14.014 12.185 16.267 1.00 58.72 124 PRO A C 1
ATOM 982 O O . PRO A 1 124 ? -13.592 13.189 16.828 1.00 58.72 124 PRO A O 1
ATOM 985 N N . ILE A 1 125 ? -13.930 12.028 14.943 1.00 55.59 125 ILE A N 1
ATOM 986 C CA . ILE A 1 125 ? -13.200 12.972 14.078 1.00 55.59 125 ILE A CA 1
ATOM 987 C C . ILE A 1 125 ? -14.063 14.175 13.675 1.00 55.59 125 ILE A C 1
ATOM 989 O O . ILE A 1 125 ? -13.570 15.299 13.682 1.00 55.59 125 ILE A O 1
ATOM 993 N N . ALA A 1 126 ? -15.330 13.961 13.305 1.00 53.72 126 ALA A N 1
ATOM 994 C CA . ALA A 1 126 ? -16.224 15.033 12.869 1.00 53.72 126 ALA A CA 1
ATOM 995 C C . ALA A 1 126 ? -17.694 14.585 12.864 1.00 53.72 126 ALA A C 1
ATOM 997 O O . ALA A 1 126 ? -17.997 13.431 12.559 1.00 53.72 126 ALA A O 1
ATOM 998 N N . ILE A 1 127 ? -18.605 15.520 13.148 1.00 54.41 127 ILE A N 1
ATOM 999 C CA . ILE A 1 127 ? -20.029 15.393 12.816 1.00 54.41 127 ILE A CA 1
ATOM 1000 C C . ILE A 1 127 ? -20.201 16.018 11.430 1.00 54.41 127 ILE A C 1
ATOM 1002 O O . ILE A 1 127 ? -20.354 17.231 11.301 1.00 54.41 127 ILE A O 1
ATOM 1006 N N . GLU A 1 128 ? -20.124 15.204 10.381 1.00 50.62 128 GLU A N 1
ATOM 1007 C CA . GLU A 1 128 ? -20.421 15.658 9.022 1.00 50.62 128 GLU A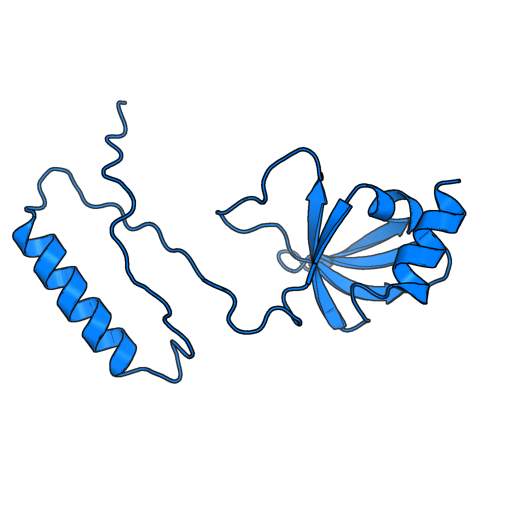 CA 1
ATOM 1008 C C . GLU A 1 128 ? -21.925 15.522 8.766 1.00 50.62 128 GLU A C 1
ATOM 1010 O O . GLU A 1 128 ? -22.449 14.422 8.583 1.00 50.62 128 GLU A O 1
ATOM 1015 N N . ILE A 1 129 ? -22.634 16.653 8.765 1.00 50.00 129 ILE A N 1
ATOM 1016 C CA . ILE A 1 129 ? -24.013 16.718 8.277 1.00 50.00 129 ILE A CA 1
ATOM 1017 C C . ILE A 1 129 ? -23.930 16.698 6.751 1.00 50.00 129 ILE A C 1
ATOM 1019 O O . ILE A 1 129 ? -23.554 17.693 6.133 1.00 50.00 129 ILE A O 1
ATOM 1023 N N . GLN A 1 130 ? -24.255 15.562 6.135 1.00 45.44 130 GLN A N 1
ATOM 1024 C CA . GLN A 1 130 ? -24.405 15.486 4.685 1.00 45.44 130 GLN A CA 1
ATOM 1025 C C . GLN A 1 130 ? -25.681 16.263 4.315 1.00 45.44 130 GLN A C 1
ATOM 1027 O O . GLN A 1 130 ? -26.787 15.747 4.467 1.00 45.44 130 GLN A O 1
ATOM 1032 N N . GLN A 1 131 ? -25.540 17.534 3.924 1.00 38.41 131 GLN A N 1
ATOM 1033 C CA . GLN A 1 131 ? -26.636 18.286 3.312 1.00 38.41 131 GLN A CA 1
ATOM 1034 C C . GLN A 1 131 ? -26.916 17.651 1.947 1.00 38.41 131 GLN A C 1
ATOM 1036 O O . GLN A 1 131 ? -26.009 17.557 1.117 1.00 38.41 131 GLN A O 1
ATOM 1041 N N . GLY A 1 132 ? -28.128 17.117 1.790 1.00 38.47 132 GLY A N 1
ATOM 1042 C CA . GLY A 1 132 ? -28.636 16.602 0.518 1.00 38.47 132 GLY A CA 1
ATOM 1043 C C . GLY A 1 132 ? -28.926 17.714 -0.476 1.00 38.47 132 GLY A C 1
ATOM 1044 O O . GLY A 1 132 ? -29.204 18.847 -0.020 1.00 38.47 132 GLY A O 1
#

Secondary structure (DSSP, 8-state):
-HHHHHHIIIIII-S--TT-EEEEEETTSPPPTT----EEEEEE-SSEEEEEETTT--EEEEETTTGGGEEEEESTT-TTPPP-------TT--HHHHHHHHHHHHHHHHH-TTTSTT--------------

Foldseek 3Di:
DLLVLLLCVCVPVPPDDQQWKKAKAAPVDDDDLVDGFIWGFHDDDSFWTWTAGPPPRDIDIDGSSVSSRIDIGTPVPDPPDDRDDDDDDDPPDDPVNVVVVVVVVVVVCVVCCVVVVDPPDDDDDDDDDPDD

pLDDT: mean 82.04, std 14.39, range [38.41, 97.69]

InterPro domains:
  IPR006685 Mechanosensitive ion channel MscS [PF00924] (5-77)
  IPR023408 Mechanosensitive ion channel MscS, beta-domain superfamily [G3DSA:2.30.30.60] (15-74)